Protein AF-A0AB39HQ07-F1 (afdb_monomer_lite)

Secondary structure (DSSP, 8-state):
--HHHHHHHHHHHHHTT-----------EEHHHHHHHHHHHHHHH-TT-EEEEEEE----SS---TTSEES-EEEEEE-TTSS-B-

Organism: NCBI:txid3231488

Foldseek 3Di:
DPVVVVVVVVVVVVVVVPPPPPPPQQPWDAQVRVCVVVVVVQCVVPVQKDWDDKDAPDPDPDDDCPVRTGRGIDTKIAHPPDPGID

Structure (mmCIF, N/CA/C/O backbone):
data_AF-A0AB39HQ07-F1
#
_entry.id   AF-A0AB39HQ07-F1
#
loop_
_atom_site.group_PDB
_atom_site.id
_atom_site.type_symbol
_atom_site.label_atom_id
_atom_site.label_alt_id
_atom_site.label_comp_id
_atom_site.label_asym_id
_atom_site.label_entity_id
_atom_site.label_seq_id
_atom_site.pdbx_PDB_ins_code
_atom_site.Cartn_x
_atom_site.Cartn_y
_atom_site.Cartn_z
_atom_site.occupancy
_atom_site.B_iso_or_equiv
_atom_site.auth_seq_id
_atom_site.auth_comp_id
_atom_site.auth_asym_id
_atom_site.auth_atom_id
_atom_site.pdbx_PDB_model_num
ATOM 1 N N . MET A 1 1 ? -11.307 56.885 -3.855 1.00 54.38 1 MET A N 1
ATOM 2 C CA . MET A 1 1 ? -9.969 56.249 -3.778 1.00 54.38 1 MET A CA 1
ATOM 3 C C . MET A 1 1 ? -9.955 54.868 -3.089 1.00 54.38 1 MET A C 1
ATOM 5 O O . MET A 1 1 ? -8.906 54.441 -2.646 1.00 54.38 1 MET A O 1
ATOM 9 N N . LYS A 1 2 ? -11.077 54.123 -3.007 1.00 49.97 2 LYS A N 1
ATOM 10 C CA . LYS A 1 2 ? -11.105 52.736 -2.471 1.00 49.97 2 LYS A CA 1
ATOM 11 C C . LYS A 1 2 ? -11.389 51.658 -3.533 1.00 49.97 2 LYS A C 1
ATOM 13 O O . LYS A 1 2 ? -11.095 50.494 -3.315 1.00 49.97 2 LYS A O 1
ATOM 18 N N . LYS A 1 3 ? -11.917 52.049 -4.701 1.00 46.81 3 LYS A N 1
ATOM 19 C CA . LYS A 1 3 ? -12.315 51.124 -5.781 1.00 46.81 3 LYS A CA 1
ATOM 20 C C . LYS A 1 3 ? -11.144 50.644 -6.659 1.00 46.81 3 LYS A C 1
ATOM 22 O O . LYS A 1 3 ? -11.228 49.566 -7.226 1.00 46.81 3 LYS A O 1
ATOM 27 N N . ILE A 1 4 ? -10.043 51.402 -6.717 1.00 56.03 4 ILE A N 1
ATOM 28 C CA . ILE A 1 4 ? -8.839 51.054 -7.501 1.00 56.03 4 ILE A CA 1
ATOM 29 C C . ILE A 1 4 ? -8.051 49.896 -6.865 1.00 56.03 4 ILE A C 1
ATOM 31 O O . ILE A 1 4 ? -7.563 49.026 -7.580 1.00 56.03 4 ILE A O 1
ATOM 35 N N . TYR A 1 5 ? -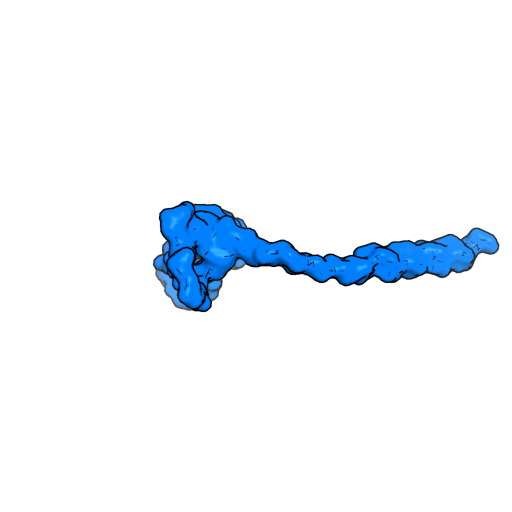8.005 49.818 -5.531 1.00 56.19 5 TYR A N 1
ATOM 36 C CA . TYR A 1 5 ? -7.327 48.723 -4.825 1.00 56.19 5 TYR A CA 1
ATOM 37 C C . TYR A 1 5 ? -8.011 47.365 -5.030 1.00 56.19 5 TYR A C 1
ATOM 39 O O . TYR A 1 5 ? -7.337 46.344 -5.102 1.00 56.19 5 TYR A O 1
ATOM 47 N N . ILE A 1 6 ? -9.338 47.351 -5.187 1.00 59.25 6 ILE A N 1
ATOM 48 C CA . ILE A 1 6 ? -10.107 46.116 -5.408 1.00 59.25 6 ILE A CA 1
ATOM 49 C C . ILE A 1 6 ? -9.814 45.538 -6.800 1.00 59.25 6 ILE A C 1
ATOM 51 O O . ILE A 1 6 ? -9.632 44.331 -6.937 1.00 59.25 6 ILE A O 1
ATOM 55 N N . LEU A 1 7 ? -9.695 46.397 -7.820 1.00 56.25 7 LEU A N 1
ATOM 56 C CA . LEU A 1 7 ? -9.352 45.968 -9.180 1.00 56.25 7 LEU A CA 1
ATOM 57 C C . LEU A 1 7 ? -7.899 45.464 -9.270 1.00 56.25 7 LEU A C 1
ATOM 59 O O . LEU A 1 7 ? -7.626 44.476 -9.942 1.00 56.25 7 LEU A O 1
ATOM 63 N N . SER A 1 8 ? -6.980 46.100 -8.535 1.00 56.25 8 SER A N 1
ATOM 64 C CA . SER A 1 8 ? -5.580 45.667 -8.419 1.00 56.25 8 SER A CA 1
ATOM 65 C C . SER A 1 8 ? -5.430 44.305 -7.727 1.00 56.25 8 SER A C 1
ATOM 67 O O . SER A 1 8 ? -4.592 43.507 -8.144 1.00 56.25 8 SER A O 1
ATOM 69 N N . PHE A 1 9 ? -6.247 44.011 -6.712 1.00 57.41 9 PHE A N 1
ATOM 70 C CA . PHE A 1 9 ? -6.189 42.743 -5.979 1.00 57.41 9 PHE A CA 1
ATOM 71 C C . PHE A 1 9 ? -6.704 41.556 -6.814 1.00 57.41 9 PHE A C 1
ATOM 73 O O . PHE A 1 9 ? -6.154 40.459 -6.748 1.00 57.41 9 PHE A O 1
ATOM 80 N N . LEU A 1 10 ? -7.712 41.792 -7.661 1.00 56.78 10 LEU A 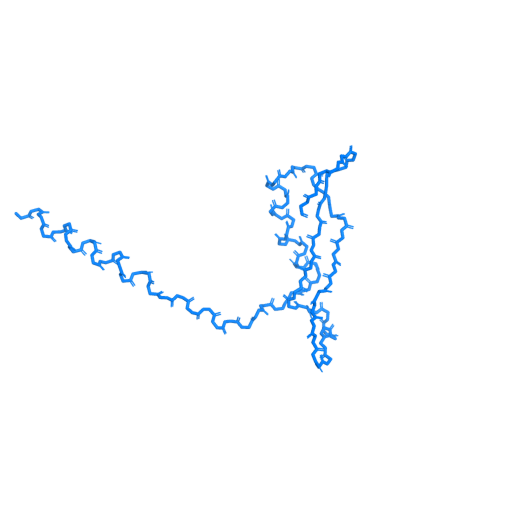N 1
ATOM 81 C CA . LEU A 1 10 ? -8.271 40.799 -8.588 1.00 56.78 10 LEU A CA 1
ATOM 82 C C . LEU A 1 10 ? -7.308 40.423 -9.724 1.00 56.78 10 LEU A C 1
ATOM 84 O O . LEU A 1 10 ? -7.274 39.276 -10.150 1.00 56.78 10 LEU A O 1
ATOM 88 N N . ILE A 1 11 ? -6.484 41.360 -10.194 1.00 59.22 11 ILE A N 1
ATOM 89 C CA . ILE A 1 11 ? -5.476 41.075 -11.229 1.00 59.22 11 ILE A CA 1
ATOM 90 C C . ILE A 1 11 ? -4.305 40.266 -10.644 1.00 59.22 11 ILE A C 1
ATOM 92 O O . ILE A 1 11 ? -3.749 39.404 -11.321 1.00 59.22 11 ILE A O 1
ATOM 96 N N . PHE A 1 12 ? -3.965 40.479 -9.368 1.00 54.78 12 PHE A N 1
ATOM 97 C CA . PHE A 1 12 ? -2.914 39.718 -8.688 1.00 54.78 12 PHE A CA 1
ATOM 98 C C . PHE A 1 12 ? -3.321 38.258 -8.414 1.00 54.78 12 PHE A C 1
ATOM 100 O O . PHE A 1 12 ? -2.485 37.362 -8.521 1.00 54.78 12 PHE A O 1
ATOM 107 N N . SER A 1 13 ? -4.605 37.985 -8.140 1.00 56.09 13 SER A N 1
ATOM 108 C CA . SER A 1 13 ? -5.098 36.607 -7.970 1.00 56.09 13 SER A CA 1
ATOM 109 C C . SER A 1 13 ? -5.156 35.815 -9.285 1.00 56.09 13 SER A C 1
ATOM 111 O O . SER A 1 13 ? -4.936 34.604 -9.280 1.00 56.09 13 SER A O 1
ATOM 113 N N . LEU A 1 14 ? -5.377 36.489 -10.417 1.00 54.38 14 LEU A N 1
ATOM 114 C CA . LEU A 1 14 ? -5.380 35.888 -11.759 1.00 54.38 14 LEU A CA 1
ATOM 115 C C . LEU A 1 14 ? -3.975 35.557 -12.299 1.00 54.38 14 LEU A C 1
ATOM 117 O O . LEU A 1 14 ? -3.852 34.721 -13.187 1.00 54.38 14 LEU A O 1
ATOM 121 N N . LEU A 1 15 ? -2.908 36.157 -11.756 1.00 54.25 15 LEU A N 1
ATOM 122 C CA . LEU A 1 15 ? -1.520 35.851 -12.146 1.00 54.25 15 LEU A CA 1
ATOM 123 C C . LEU A 1 15 ? -0.907 34.673 -11.366 1.00 54.25 15 LEU A C 1
ATOM 125 O O . LEU A 1 15 ? 0.065 34.076 -11.821 1.00 54.25 15 LEU A O 1
ATOM 129 N N . LEU A 1 16 ? -1.485 34.295 -10.220 1.00 55.41 16 LEU A N 1
ATOM 130 C CA . LEU A 1 16 ? -1.046 33.145 -9.410 1.00 55.41 16 LEU A CA 1
ATOM 131 C C . LEU A 1 16 ? -1.615 31.800 -9.883 1.00 55.41 16 LEU A C 1
ATOM 133 O O . LEU A 1 16 ? -1.196 30.754 -9.400 1.00 55.41 16 LEU A O 1
ATOM 137 N N . THR A 1 17 ? -2.534 31.812 -10.848 1.00 56.62 17 THR A N 1
ATOM 138 C CA . THR A 1 17 ? -3.037 30.602 -11.522 1.00 56.62 17 THR A CA 1
ATOM 139 C C . THR A 1 17 ? -2.228 30.240 -12.770 1.00 56.62 17 THR A C 1
ATOM 141 O O . THR A 1 17 ? -2.641 29.370 -13.535 1.00 56.62 17 THR A O 1
ATOM 144 N N . GLY A 1 18 ? -1.053 30.865 -12.957 1.00 53.12 18 GLY A N 1
ATOM 145 C CA . GLY A 1 18 ? -0.061 30.467 -13.954 1.00 53.12 18 GLY A CA 1
ATOM 146 C C . GLY A 1 18 ? 0.147 28.955 -13.915 1.00 53.12 18 GLY A C 1
ATOM 147 O O . GLY A 1 18 ? 0.536 28.397 -12.891 1.00 53.12 18 GLY A O 1
ATOM 148 N N . CYS A 1 19 ? -0.205 28.311 -15.025 1.00 55.12 19 CYS A N 1
ATOM 149 C CA . CYS A 1 19 ? -0.298 26.870 -15.173 1.00 55.12 19 CYS A CA 1
ATOM 150 C C . CYS A 1 19 ? 0.974 26.191 -14.658 1.00 55.12 19 CYS A C 1
ATOM 152 O O . CYS A 1 19 ? 2.048 26.337 -15.241 1.00 55.12 19 CYS A O 1
ATOM 154 N N . LEU A 1 20 ? 0.844 25.433 -13.570 1.00 48.06 20 LEU A N 1
ATOM 155 C CA . LEU A 1 20 ? 1.897 24.546 -13.103 1.00 48.06 20 LEU A CA 1
ATOM 156 C C . LEU A 1 20 ? 1.900 23.327 -14.031 1.00 48.06 20 LEU A C 1
ATOM 158 O O . LEU A 1 20 ? 1.315 22.289 -13.725 1.00 48.06 20 LEU A O 1
ATOM 162 N N . GLU A 1 21 ? 2.497 23.475 -15.211 1.00 50.94 21 GLU A N 1
ATOM 163 C CA . GLU A 1 21 ? 2.748 22.352 -16.105 1.00 50.94 21 GLU A CA 1
ATOM 164 C C . GLU A 1 21 ? 3.840 21.497 -15.455 1.00 50.94 21 GLU A C 1
ATOM 166 O O . GLU A 1 21 ? 5.043 21.735 -15.569 1.00 50.94 21 GLU A O 1
ATOM 171 N N . ASN A 1 22 ? 3.392 20.554 -14.629 1.00 50.94 22 ASN A N 1
ATOM 172 C CA . ASN A 1 22 ? 4.249 19.715 -13.815 1.00 50.94 22 ASN A CA 1
ATOM 173 C C . ASN A 1 22 ? 4.850 18.629 -14.720 1.00 50.94 22 ASN A C 1
ATOM 175 O O . ASN A 1 22 ? 4.473 17.464 -14.653 1.00 50.94 22 ASN A O 1
ATOM 179 N N . ASN A 1 23 ? 5.814 19.007 -15.563 1.00 47.94 23 ASN A N 1
ATOM 180 C CA . ASN A 1 23 ? 6.635 18.096 -16.375 1.00 47.94 23 ASN A CA 1
ATOM 181 C C . ASN A 1 23 ? 7.620 17.283 -15.512 1.00 47.94 23 ASN A C 1
ATOM 183 O O . ASN A 1 23 ? 8.699 16.895 -15.961 1.00 47.94 23 ASN A O 1
ATOM 187 N N . ASN A 1 24 ? 7.276 17.037 -14.246 1.00 53.59 24 ASN A N 1
ATOM 188 C CA . ASN A 1 24 ? 8.035 16.151 -13.393 1.00 53.59 24 ASN A CA 1
ATOM 189 C C . ASN A 1 24 ? 7.734 14.717 -13.834 1.00 53.59 24 ASN A C 1
ATOM 191 O O . ASN A 1 24 ? 6.577 14.296 -13.744 1.00 53.59 24 ASN A O 1
ATOM 195 N N . PRO A 1 25 ? 8.736 13.940 -14.289 1.00 59.28 25 PRO A N 1
ATOM 196 C CA . PRO A 1 25 ? 8.527 12.513 -14.478 1.00 59.28 25 PRO A CA 1
ATOM 197 C C . PRO A 1 25 ? 7.967 11.957 -13.170 1.00 59.28 25 PRO A C 1
ATOM 199 O O . PRO A 1 25 ? 8.494 12.287 -12.103 1.00 59.28 25 PRO A O 1
ATOM 202 N N . ALA A 1 26 ? 6.883 11.173 -13.252 1.00 68.25 26 ALA A N 1
ATOM 203 C CA . ALA A 1 26 ? 6.220 10.598 -12.085 1.00 68.25 26 ALA A CA 1
ATOM 204 C C . ALA A 1 26 ? 7.284 10.089 -11.105 1.00 68.25 26 ALA A C 1
ATOM 206 O O . ALA A 1 26 ? 8.093 9.217 -11.446 1.00 68.25 26 ALA A O 1
ATOM 207 N N . LYS A 1 27 ? 7.361 10.723 -9.929 1.00 83.25 27 LYS A N 1
ATOM 208 C CA . LYS A 1 27 ? 8.427 10.475 -8.959 1.00 83.25 27 LYS A CA 1
ATOM 209 C C . LYS A 1 27 ? 8.382 9.000 -8.577 1.00 83.25 27 LYS A C 1
ATOM 211 O O . LYS A 1 27 ? 7.430 8.561 -7.945 1.00 83.25 27 LYS A O 1
ATOM 216 N N . SER A 1 28 ? 9.412 8.238 -8.943 1.00 91.12 28 SER A N 1
ATOM 217 C CA . SER A 1 28 ? 9.447 6.809 -8.636 1.00 91.12 28 SER A CA 1
ATOM 218 C C . SER A 1 28 ? 9.644 6.588 -7.136 1.00 91.12 28 SER A C 1
ATOM 220 O O . SER A 1 28 ? 10.613 7.102 -6.560 1.00 91.12 28 SER A O 1
ATOM 222 N N . LEU A 1 29 ? 8.774 5.794 -6.522 1.00 94.31 29 LEU A N 1
ATOM 223 C CA . LEU A 1 29 ? 8.788 5.484 -5.094 1.00 94.31 29 LEU A CA 1
ATOM 224 C C . LEU A 1 29 ? 9.125 4.015 -4.865 1.00 94.31 29 LEU A C 1
ATOM 226 O O . LEU A 1 29 ? 8.776 3.155 -5.677 1.00 94.31 29 LEU A O 1
ATOM 230 N N . THR A 1 30 ? 9.772 3.716 -3.739 1.00 95.88 30 THR A N 1
ATOM 231 C CA . THR A 1 30 ? 9.801 2.334 -3.241 1.00 95.88 30 THR A CA 1
ATOM 232 C C . THR A 1 30 ? 8.410 1.927 -2.760 1.00 95.88 30 THR A C 1
ATOM 234 O O . THR A 1 30 ? 7.609 2.786 -2.385 1.00 95.88 30 THR A O 1
ATOM 237 N N . LEU A 1 31 ? 8.146 0.620 -2.690 1.00 95.94 31 LEU A N 1
ATOM 238 C CA . LEU A 1 31 ? 6.894 0.086 -2.145 1.00 95.94 31 LEU A CA 1
ATOM 239 C C . LEU A 1 31 ? 6.574 0.671 -0.759 1.00 95.94 31 LEU A C 1
ATOM 241 O O . LEU A 1 31 ? 5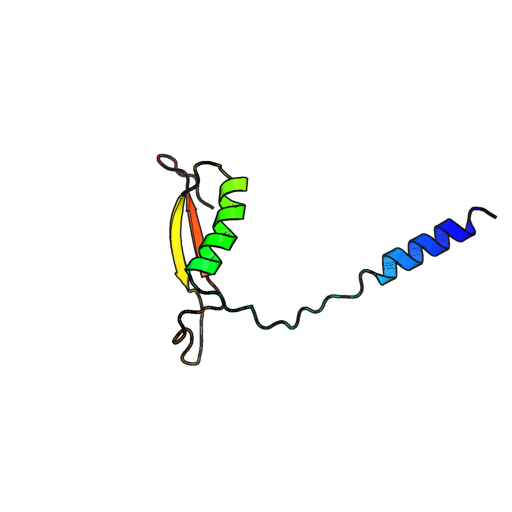.475 1.156 -0.522 1.00 95.94 31 LEU A O 1
ATOM 245 N N . LYS A 1 32 ? 7.570 0.724 0.136 1.00 97.19 32 LYS A N 1
ATOM 246 C CA . LYS A 1 32 ? 7.417 1.293 1.484 1.00 97.19 32 LYS A CA 1
ATOM 247 C C . LYS A 1 32 ? 7.039 2.776 1.459 1.00 97.19 32 LYS A C 1
ATOM 249 O O . LYS A 1 32 ? 6.198 3.203 2.239 1.00 97.19 32 LYS A O 1
ATOM 254 N N . GLN A 1 33 ? 7.666 3.569 0.588 1.00 96.75 33 GLN A N 1
ATOM 255 C CA . GLN A 1 33 ? 7.333 4.990 0.459 1.00 96.75 33 GLN A CA 1
ATOM 256 C C . GLN A 1 33 ? 5.910 5.184 -0.065 1.00 96.75 33 GLN A C 1
ATOM 258 O O . GLN A 1 33 ? 5.200 6.050 0.436 1.00 96.75 33 GLN A O 1
ATOM 263 N N . ALA A 1 34 ? 5.501 4.371 -1.038 1.00 96.56 34 ALA A N 1
ATOM 264 C CA . ALA A 1 34 ? 4.163 4.429 -1.602 1.00 96.56 34 ALA A CA 1
ATOM 265 C C . ALA A 1 34 ? 3.098 4.005 -0.573 1.00 96.56 34 ALA A C 1
ATOM 267 O O . ALA A 1 34 ? 2.122 4.724 -0.394 1.00 96.56 34 ALA A O 1
ATOM 268 N N . ILE A 1 35 ? 3.334 2.925 0.186 1.00 98.06 35 ILE A N 1
ATOM 269 C CA . ILE A 1 35 ? 2.452 2.495 1.287 1.00 98.06 35 ILE A CA 1
ATOM 270 C C . ILE A 1 35 ? 2.341 3.587 2.343 1.00 98.06 35 ILE A C 1
ATOM 272 O O . ILE A 1 35 ? 1.237 3.909 2.753 1.00 98.06 35 ILE A O 1
ATOM 276 N N . ASN A 1 36 ? 3.454 4.186 2.771 1.00 97.50 36 ASN A N 1
ATOM 277 C CA . ASN A 1 36 ? 3.418 5.238 3.788 1.00 97.50 36 ASN A CA 1
ATOM 278 C C . ASN A 1 36 ? 2.603 6.456 3.334 1.00 97.50 36 ASN A C 1
ATOM 280 O O . ASN A 1 36 ? 1.894 7.041 4.147 1.00 97.50 36 ASN A O 1
ATOM 284 N N . LEU A 1 37 ? 2.713 6.823 2.053 1.00 95.75 37 LEU A N 1
ATOM 285 C CA . LEU A 1 37 ? 1.945 7.916 1.465 1.00 95.75 37 LEU A CA 1
ATOM 286 C C . LEU A 1 37 ? 0.451 7.576 1.379 1.00 95.75 37 LEU A C 1
ATOM 288 O O . LEU A 1 37 ? -0.379 8.386 1.759 1.00 95.75 37 LEU A O 1
ATOM 292 N N . ALA A 1 38 ? 0.097 6.377 0.917 1.00 96.88 38 ALA A N 1
ATOM 293 C CA . ALA A 1 38 ? -1.302 5.959 0.840 1.00 96.88 38 ALA A CA 1
ATOM 294 C C . ALA A 1 38 ? -1.919 5.721 2.233 1.00 96.88 38 ALA A C 1
ATOM 296 O O . ALA A 1 38 ? -3.098 5.980 2.444 1.00 96.88 38 ALA A O 1
ATOM 297 N N . ASN A 1 39 ? -1.115 5.293 3.211 1.00 97.75 39 ASN A N 1
ATOM 298 C CA . ASN A 1 39 ? -1.558 5.029 4.576 1.00 97.75 39 ASN A CA 1
ATOM 299 C C . ASN A 1 39 ? -2.037 6.297 5.291 1.00 97.75 39 ASN A C 1
ATOM 301 O O . ASN A 1 39 ? -2.964 6.213 6.090 1.00 97.75 39 ASN A O 1
ATOM 305 N N . SER A 1 40 ? -1.437 7.468 5.031 1.00 96.31 40 SER A N 1
ATOM 306 C CA . SER A 1 40 ? -1.943 8.712 5.627 1.00 96.31 40 SER A CA 1
ATOM 307 C C . SER A 1 40 ? -3.363 9.021 5.161 1.00 96.31 40 SER A C 1
ATOM 309 O O . SER A 1 40 ? -4.202 9.358 5.989 1.00 96.31 40 SER A O 1
ATOM 311 N N . GLU A 1 41 ? -3.651 8.832 3.872 1.00 96.94 41 GLU A N 1
ATOM 312 C CA . GLU A 1 41 ? -4.994 9.034 3.313 1.00 96.94 41 GLU A CA 1
ATOM 313 C C . GLU A 1 41 ? -5.976 7.960 3.798 1.00 96.94 41 GLU A C 1
ATOM 315 O O . GLU A 1 41 ? -7.084 8.277 4.227 1.00 96.94 41 GLU A O 1
ATOM 320 N N . ALA A 1 42 ? -5.552 6.693 3.826 1.00 97.88 42 ALA A N 1
ATOM 321 C CA . ALA A 1 42 ? -6.385 5.591 4.298 1.00 97.88 42 ALA A CA 1
ATOM 322 C C . ALA A 1 42 ? -6.807 5.761 5.768 1.00 97.88 42 ALA A C 1
ATOM 324 O O . ALA A 1 42 ? -7.939 5.443 6.115 1.00 97.88 42 ALA A O 1
ATOM 325 N N . LEU A 1 43 ? -5.932 6.299 6.627 1.00 97.62 43 LEU A N 1
ATOM 326 C CA . LEU A 1 43 ? -6.258 6.575 8.032 1.00 97.62 43 LEU A CA 1
ATOM 327 C C . LEU A 1 43 ? -7.166 7.798 8.222 1.00 97.62 43 LEU A C 1
ATOM 329 O O . LEU A 1 43 ? -7.880 7.863 9.223 1.00 97.62 43 LEU A O 1
ATOM 333 N N . ILE A 1 44 ? -7.155 8.752 7.284 1.00 97.50 44 ILE A N 1
ATOM 334 C CA . ILE A 1 44 ? -8.140 9.845 7.241 1.00 97.50 44 ILE A CA 1
ATOM 335 C C . ILE A 1 44 ? -9.505 9.288 6.832 1.00 97.50 44 ILE A C 1
ATOM 337 O O . ILE A 1 44 ? -10.517 9.658 7.425 1.00 97.50 44 ILE A O 1
ATOM 341 N N . TRP A 1 45 ? -9.529 8.386 5.849 1.00 97.62 45 TRP A N 1
ATOM 342 C CA . TRP A 1 45 ? -10.743 7.704 5.411 1.00 97.62 45 TRP A CA 1
ATOM 343 C C . TRP A 1 45 ? -11.339 6.813 6.513 1.00 97.62 45 TRP A C 1
ATOM 345 O O . TRP A 1 45 ? -12.530 6.924 6.801 1.00 97.62 45 TRP A O 1
ATOM 355 N N . HIS A 1 46 ? -10.529 5.968 7.161 1.00 97.88 46 HIS A N 1
ATOM 356 C CA . HIS A 1 46 ? -10.961 5.118 8.269 1.00 97.88 46 HIS A CA 1
ATOM 357 C C . HIS A 1 46 ? -9.808 4.790 9.233 1.00 97.88 46 HIS A C 1
ATOM 359 O O . HIS A 1 46 ? -8.796 4.206 8.849 1.00 97.88 46 HIS A O 1
ATOM 365 N N . GLN A 1 47 ? -9.973 5.080 10.528 1.00 97.44 47 GLN A N 1
ATOM 366 C CA . GLN A 1 47 ? -8.894 4.927 11.524 1.00 97.44 47 GLN A CA 1
ATOM 367 C C . GLN A 1 47 ? -8.399 3.481 11.699 1.00 97.44 47 GLN A C 1
ATOM 369 O O . GLN A 1 47 ? -7.238 3.247 12.040 1.00 97.44 47 GLN A O 1
ATOM 374 N N . GLU A 1 48 ? -9.267 2.499 11.458 1.00 97.88 48 GLU A N 1
ATOM 375 C CA . GLU A 1 48 ? -8.909 1.078 11.529 1.00 97.88 48 GLU A CA 1
ATOM 376 C C . GLU A 1 48 ? -8.412 0.497 10.200 1.00 97.88 48 GLU A C 1
ATOM 378 O O . GLU A 1 48 ? -8.186 -0.709 10.124 1.00 97.88 48 GLU A O 1
ATOM 383 N N . ALA A 1 49 ? -8.227 1.317 9.159 1.00 98.25 49 ALA A N 1
ATOM 384 C CA . ALA A 1 49 ? -7.737 0.843 7.871 1.00 98.25 49 ALA A CA 1
ATOM 385 C C . ALA A 1 49 ? -6.410 0.076 8.019 1.00 98.25 49 ALA A C 1
ATOM 387 O O . ALA A 1 49 ? -5.513 0.432 8.799 1.00 98.25 49 ALA A O 1
ATOM 388 N N . ARG A 1 50 ? -6.292 -1.017 7.264 1.00 98.00 50 ARG A N 1
ATOM 389 C CA . ARG A 1 50 ? -5.105 -1.871 7.182 1.00 98.00 50 ARG A CA 1
ATOM 390 C C . ARG A 1 50 ? -4.776 -2.142 5.724 1.00 98.00 50 ARG A C 1
ATOM 392 O O . ARG A 1 50 ? -5.672 -2.270 4.896 1.00 98.00 50 ARG A O 1
ATOM 399 N N . LEU A 1 51 ? -3.482 -2.226 5.427 1.00 98.12 51 LEU A N 1
ATOM 400 C CA . LEU A 1 51 ? -3.000 -2.579 4.097 1.00 98.12 51 LEU A CA 1
ATOM 401 C C . LEU A 1 51 ? -3.486 -3.987 3.726 1.00 98.12 51 LEU A C 1
ATOM 403 O O . LEU A 1 51 ? -3.276 -4.923 4.499 1.00 98.12 51 LEU A O 1
ATOM 407 N N . LEU A 1 52 ? -4.093 -4.124 2.548 1.00 97.19 52 LEU A N 1
ATOM 408 C CA . LEU A 1 52 ? -4.544 -5.402 1.995 1.00 97.19 52 LEU A CA 1
ATOM 409 C C . LEU A 1 52 ? -3.663 -5.859 0.835 1.00 97.19 52 LEU A C 1
ATOM 411 O O . LEU A 1 52 ? -3.212 -7.001 0.827 1.00 97.19 52 LEU A O 1
ATOM 415 N N . ASP A 1 53 ? -3.408 -4.966 -0.120 1.00 97.69 53 ASP A N 1
ATOM 416 C CA . ASP A 1 53 ? -2.587 -5.252 -1.295 1.00 97.69 53 ASP A CA 1
ATOM 417 C C . ASP A 1 53 ? -1.729 -4.046 -1.679 1.00 97.69 53 ASP A C 1
ATOM 419 O O . ASP A 1 53 ? -2.088 -2.892 -1.428 1.00 97.69 53 ASP A O 1
ATOM 423 N N . ALA A 1 54 ? -0.582 -4.320 -2.294 1.00 96.94 54 ALA A N 1
ATOM 424 C CA . ALA A 1 54 ? 0.256 -3.299 -2.894 1.00 96.94 54 ALA A CA 1
ATOM 425 C C . ALA A 1 54 ? 1.032 -3.878 -4.082 1.00 96.94 54 ALA A C 1
ATOM 427 O O . ALA A 1 54 ? 2.014 -4.609 -3.923 1.00 96.94 54 ALA A O 1
ATOM 428 N N . THR A 1 55 ? 0.611 -3.510 -5.286 1.00 95.62 55 THR A N 1
ATOM 429 C CA . THR A 1 55 ? 1.123 -4.045 -6.548 1.00 95.62 55 THR A CA 1
ATOM 430 C C . THR A 1 55 ? 1.612 -2.928 -7.461 1.00 95.62 55 THR A C 1
ATOM 432 O O . THR A 1 55 ? 1.066 -1.828 -7.495 1.00 95.62 55 THR A O 1
ATOM 435 N N . SER A 1 56 ? 2.693 -3.173 -8.204 1.00 92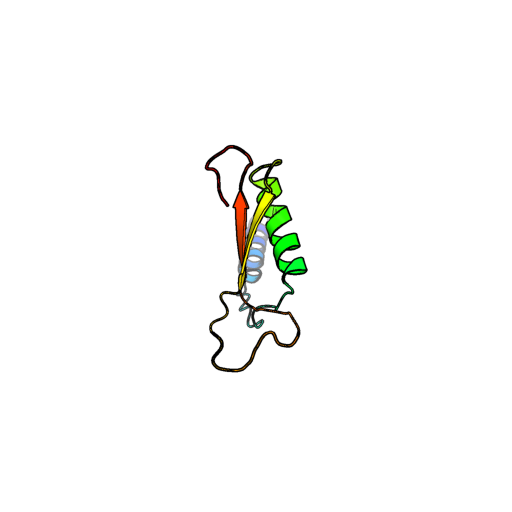.94 56 SER A N 1
ATOM 436 C CA . SER A 1 56 ? 3.117 -2.227 -9.239 1.00 92.94 56 SER A CA 1
ATOM 437 C C . SER A 1 56 ? 2.288 -2.440 -10.496 1.00 92.94 56 SER A C 1
ATOM 439 O O . SER A 1 56 ? 2.099 -3.576 -10.922 1.00 92.94 56 SER A O 1
ATOM 441 N N . VAL A 1 57 ? 1.851 -1.341 -11.108 1.00 90.81 57 VAL A N 1
ATOM 442 C CA . VAL A 1 57 ? 1.114 -1.344 -12.384 1.00 90.81 57 VAL A CA 1
ATOM 443 C C . VAL A 1 57 ? 1.919 -0.680 -13.505 1.00 90.81 57 VAL A C 1
ATOM 445 O O . VAL A 1 57 ? 1.369 -0.247 -14.516 1.00 90.81 57 VAL A O 1
ATOM 448 N N . ASP A 1 58 ? 3.240 -0.586 -13.322 1.00 87.12 58 ASP A N 1
ATOM 449 C CA . ASP A 1 58 ? 4.162 -0.088 -14.339 1.00 87.12 58 ASP A CA 1
ATOM 450 C C . ASP A 1 58 ? 4.057 -0.953 -15.609 1.00 87.12 58 ASP A C 1
ATOM 452 O O . ASP A 1 58 ? 4.304 -2.158 -15.578 1.00 87.12 58 ASP A O 1
ATOM 456 N N . ASN A 1 59 ? 3.738 -0.328 -16.744 1.00 84.88 59 ASN A N 1
ATOM 457 C CA . ASN A 1 59 ? 3.715 -0.977 -18.057 1.00 84.88 59 ASN A CA 1
ATOM 458 C C . ASN A 1 59 ? 4.943 -0.563 -18.879 1.00 84.88 59 ASN A C 1
ATOM 460 O O . ASN A 1 59 ? 4.860 0.174 -19.868 1.00 84.88 59 ASN A O 1
ATOM 464 N N . ASP A 1 60 ? 6.114 -0.980 -18.408 1.00 82.25 60 ASP A N 1
ATOM 465 C CA . ASP A 1 60 ? 7.377 -0.463 -18.912 1.00 82.25 60 ASP A CA 1
ATOM 466 C C . ASP A 1 60 ? 7.913 -1.283 -20.087 1.00 82.25 60 ASP A C 1
ATOM 468 O O . ASP A 1 60 ? 8.202 -2.469 -19.974 1.00 82.25 60 ASP A O 1
ATOM 472 N N . LYS A 1 61 ? 8.137 -0.613 -21.226 1.00 81.38 61 LYS A N 1
ATOM 473 C CA . LYS A 1 61 ? 8.770 -1.214 -22.419 1.00 81.38 61 LYS A CA 1
ATOM 474 C C . LYS A 1 61 ? 10.251 -1.568 -22.217 1.00 81.38 61 LYS A C 1
ATOM 476 O O . LYS A 1 61 ? 10.834 -2.266 -23.041 1.00 81.38 61 LYS A O 1
ATOM 481 N N . LYS A 1 62 ? 10.885 -1.031 -21.172 1.00 82.38 62 LYS A N 1
ATOM 482 C CA . LYS A 1 62 ? 12.286 -1.276 -20.794 1.00 82.38 62 LYS A CA 1
ATOM 483 C C . LYS A 1 62 ? 12.322 -1.838 -19.378 1.00 82.38 62 LYS A C 1
ATOM 485 O O . LYS A 1 62 ? 11.426 -1.551 -18.591 1.00 82.38 62 LYS A O 1
ATOM 490 N N . ILE A 1 63 ? 13.383 -2.572 -19.041 1.00 76.25 63 ILE A N 1
ATOM 491 C CA . ILE A 1 63 ? 13.594 -3.068 -17.676 1.00 76.25 63 ILE A CA 1
ATOM 492 C C . ILE A 1 63 ? 13.572 -1.880 -16.708 1.00 76.25 63 ILE A C 1
ATOM 494 O O . ILE A 1 63 ? 14.367 -0.947 -16.828 1.00 76.25 63 ILE A O 1
ATOM 498 N N . ALA A 1 64 ? 12.652 -1.934 -15.753 1.00 79.94 64 ALA A N 1
ATOM 499 C CA . ALA A 1 64 ? 12.437 -0.909 -14.749 1.00 79.94 64 ALA A CA 1
ATOM 500 C C . ALA A 1 64 ? 12.183 -1.550 -13.384 1.00 79.94 64 ALA A C 1
ATOM 502 O O . ALA A 1 64 ? 11.834 -2.728 -13.280 1.00 79.94 64 ALA A O 1
ATOM 503 N N . GLY A 1 65 ? 12.405 -0.773 -12.326 1.00 81.44 65 GLY A N 1
ATOM 504 C CA . GLY A 1 65 ? 12.274 -1.233 -10.946 1.00 81.44 65 GLY A CA 1
ATOM 505 C C . GLY A 1 65 ? 13.362 -2.185 -10.457 1.00 81.44 65 GLY A C 1
ATOM 506 O O . GLY A 1 65 ? 13.231 -2.725 -9.363 1.00 81.44 65 GLY A O 1
ATOM 507 N N . SER A 1 66 ? 14.466 -2.336 -11.196 1.00 85.25 66 SER A N 1
ATOM 508 C CA . SER A 1 66 ? 15.672 -3.039 -10.725 1.00 85.25 66 SER A CA 1
ATOM 509 C C . SER A 1 66 ? 16.293 -2.392 -9.481 1.00 85.25 66 SER A C 1
ATOM 511 O O . SER A 1 66 ? 16.968 -3.052 -8.702 1.00 85.25 66 SER A O 1
ATOM 513 N N . ASN A 1 67 ? 16.019 -1.107 -9.258 1.00 90.44 67 ASN A N 1
ATOM 514 C CA . ASN A 1 67 ? 16.393 -0.361 -8.059 1.00 90.44 67 ASN A CA 1
ATOM 515 C C . ASN A 1 67 ? 15.317 -0.401 -6.951 1.00 90.44 67 ASN A C 1
ATOM 517 O O . ASN A 1 67 ? 15.382 0.391 -6.010 1.00 90.44 67 ASN A O 1
ATOM 521 N N . GLY A 1 68 ? 14.292 -1.253 -7.083 1.00 90.31 68 GLY A N 1
ATOM 522 C CA . GLY A 1 68 ? 13.190 -1.375 -6.125 1.00 90.31 68 GLY A CA 1
ATOM 523 C C . GLY A 1 68 ? 12.197 -0.206 -6.123 1.00 90.31 68 GLY A C 1
ATOM 524 O O . GLY A 1 68 ? 11.366 -0.120 -5.217 1.00 90.31 68 GLY A O 1
ATOM 525 N N . LYS A 1 69 ? 12.272 0.707 -7.101 1.00 93.88 69 LYS A N 1
ATOM 526 C CA . LYS A 1 69 ? 11.363 1.854 -7.239 1.00 93.88 69 LYS A CA 1
ATOM 527 C C . LYS A 1 69 ? 10.476 1.714 -8.469 1.00 93.88 69 LYS A C 1
ATOM 529 O O . LYS A 1 69 ? 10.946 1.307 -9.525 1.00 93.88 69 LYS A O 1
ATOM 534 N N . ARG A 1 70 ? 9.212 2.106 -8.342 1.00 93.81 70 ARG A N 1
ATOM 535 C CA . ARG A 1 70 ? 8.208 2.064 -9.417 1.00 93.81 70 ARG A CA 1
ATOM 536 C C . ARG A 1 70 ? 7.521 3.412 -9.552 1.00 93.81 70 ARG A C 1
ATOM 538 O O . ARG A 1 70 ? 7.521 4.191 -8.594 1.00 93.81 70 ARG A O 1
ATOM 545 N N . ARG A 1 71 ? 6.998 3.713 -10.741 1.00 91.50 71 ARG A N 1
ATOM 546 C CA . ARG A 1 71 ? 6.279 4.974 -10.995 1.00 91.50 71 ARG A CA 1
ATOM 547 C C . ARG A 1 71 ? 4.836 4.890 -10.527 1.00 91.50 71 ARG A C 1
ATOM 549 O O . ARG A 1 71 ? 4.340 5.848 -9.943 1.00 91.50 71 ARG A O 1
ATOM 556 N N . TYR A 1 72 ? 4.207 3.744 -10.748 1.00 91.56 72 TYR A N 1
ATOM 557 C CA . TYR A 1 72 ? 2.805 3.519 -10.461 1.00 91.56 72 TYR A CA 1
ATOM 558 C C . TYR A 1 72 ? 2.637 2.313 -9.540 1.00 91.56 72 TYR A C 1
ATOM 560 O O . TYR A 1 72 ? 3.103 1.199 -9.814 1.00 91.56 72 TYR A O 1
ATOM 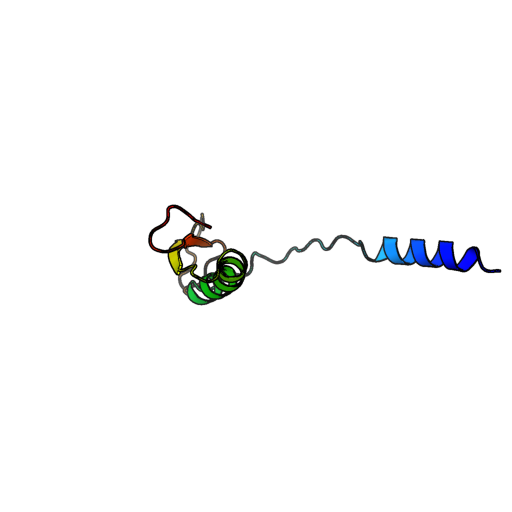568 N N . TRP A 1 73 ? 1.953 2.572 -8.431 1.00 94.50 73 TRP A N 1
ATOM 569 C CA . TRP A 1 73 ? 1.569 1.593 -7.428 1.00 94.50 73 TRP A CA 1
ATOM 570 C C . TRP A 1 73 ? 0.051 1.609 -7.305 1.00 94.50 73 TRP A C 1
ATOM 572 O O . TRP A 1 73 ? -0.540 2.676 -7.161 1.00 94.50 73 TRP A O 1
ATOM 582 N N . ASN A 1 74 ? -0.556 0.432 -7.350 1.00 96.06 74 ASN A N 1
ATOM 583 C CA . ASN A 1 74 ? -1.902 0.204 -6.865 1.00 96.06 74 ASN A CA 1
ATOM 584 C C . ASN A 1 74 ? -1.784 -0.255 -5.410 1.00 96.06 74 ASN A C 1
ATOM 586 O O . ASN A 1 74 ? -1.095 -1.238 -5.139 1.00 96.06 74 ASN A O 1
ATOM 590 N N . ILE A 1 75 ? -2.368 0.489 -4.474 1.00 97.94 75 ILE A N 1
ATOM 591 C CA . ILE A 1 75 ? -2.293 0.191 -3.041 1.00 97.94 75 ILE A CA 1
ATOM 592 C C . ILE A 1 75 ? -3.707 0.200 -2.508 1.00 97.94 75 ILE A C 1
ATOM 594 O O . ILE A 1 75 ? -4.396 1.204 -2.645 1.00 97.94 75 ILE A O 1
ATOM 598 N N . THR A 1 76 ? -4.102 -0.907 -1.897 1.00 98.12 76 THR A N 1
ATOM 599 C CA . THR A 1 76 ? -5.455 -1.108 -1.401 1.00 98.12 76 THR A CA 1
ATOM 600 C C . THR A 1 76 ? -5.427 -1.252 0.108 1.00 98.12 76 THR A C 1
ATOM 602 O O . THR A 1 76 ? -4.678 -2.069 0.657 1.00 98.12 76 THR A O 1
ATOM 605 N N . PHE A 1 77 ? -6.272 -0.479 0.777 1.00 98.50 77 PHE A N 1
ATOM 606 C CA . PHE A 1 77 ? -6.532 -0.594 2.206 1.00 98.50 77 PHE A CA 1
ATOM 607 C C . PHE A 1 77 ? -7.955 -1.086 2.435 1.00 98.50 77 PHE A C 1
ATOM 609 O O . PHE A 1 77 ? -8.838 -0.863 1.620 1.00 98.50 77 PHE A O 1
ATOM 616 N N . GLY A 1 78 ? -8.200 -1.739 3.563 1.00 98.06 78 GLY A N 1
ATOM 617 C CA . GLY A 1 78 ? -9.555 -2.094 3.966 1.00 98.06 78 GLY A CA 1
ATOM 618 C C . GLY A 1 78 ? -9.722 -2.121 5.470 1.00 98.06 78 GLY A C 1
ATOM 619 O O . GLY A 1 78 ? -8.745 -2.073 6.225 1.00 98.06 78 GLY A O 1
ATOM 620 N N . VAL A 1 79 ? -10.977 -2.182 5.902 1.00 98.06 79 VAL A N 1
ATOM 621 C CA . VAL A 1 79 ? -11.332 -2.214 7.321 1.00 98.06 79 VAL A CA 1
ATOM 622 C C . VAL A 1 79 ? -11.565 -3.666 7.746 1.00 98.06 79 VAL A C 1
ATOM 624 O O . VAL A 1 79 ? -12.406 -4.349 7.149 1.00 98.06 79 VAL A O 1
ATOM 627 N N . PRO A 1 80 ? -10.840 -4.172 8.760 1.00 96.88 80 PRO A N 1
ATOM 628 C CA . PRO A 1 80 ? -11.006 -5.541 9.234 1.00 96.88 80 PRO A CA 1
ATOM 629 C C . PRO A 1 80 ? -12.466 -5.888 9.547 1.00 96.8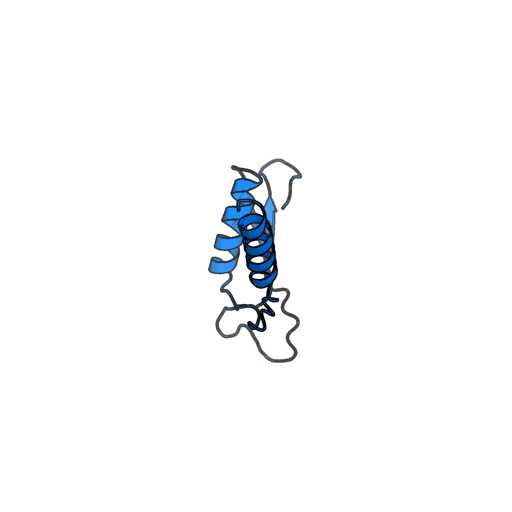8 80 PRO A C 1
ATOM 631 O O . PRO A 1 80 ? -13.186 -5.096 10.143 1.00 96.88 80 PRO A O 1
ATOM 634 N N . ASN A 1 81 ? -12.889 -7.102 9.185 1.00 96.06 81 ASN A N 1
ATOM 635 C CA . ASN A 1 81 ? -14.248 -7.620 9.415 1.00 96.06 81 ASN A CA 1
ATOM 636 C C . ASN A 1 81 ? -15.380 -6.861 8.693 1.00 96.06 81 ASN A C 1
ATOM 638 O O . ASN A 1 81 ? -16.548 -7.032 9.040 1.00 96.06 81 ASN A O 1
ATOM 642 N N . THR A 1 82 ? -15.062 -6.070 7.668 1.00 96.00 82 THR A N 1
ATOM 643 C CA . THR A 1 82 ? -16.050 -5.384 6.820 1.00 96.00 82 THR A CA 1
ATOM 644 C C . THR A 1 82 ? -15.833 -5.721 5.340 1.00 96.00 82 THR A C 1
ATOM 646 O O . THR A 1 82 ? -14.970 -6.530 4.993 1.00 96.00 82 THR A O 1
ATOM 649 N N . ARG A 1 83 ? -16.627 -5.109 4.453 1.00 95.31 83 ARG A N 1
ATOM 650 C CA . ARG A 1 83 ? -16.395 -5.118 2.998 1.00 95.31 83 ARG A CA 1
ATOM 651 C C . ARG A 1 83 ? -15.862 -3.774 2.491 1.00 95.31 83 ARG A C 1
ATOM 653 O O . ARG A 1 83 ? -15.873 -3.547 1.284 1.00 95.31 83 ARG A O 1
ATOM 660 N N . ASP A 1 84 ? -15.423 -2.904 3.395 1.00 95.50 84 ASP A N 1
ATOM 661 C CA . ASP A 1 84 ? -15.012 -1.545 3.066 1.00 95.50 84 ASP A CA 1
ATOM 662 C C . ASP A 1 84 ? -13.557 -1.544 2.592 1.00 95.50 84 ASP A C 1
ATOM 664 O O . ASP A 1 84 ? -12.667 -2.092 3.253 1.00 95.50 84 ASP A O 1
ATOM 668 N N . ILE A 1 85 ? -13.328 -0.927 1.431 1.00 95.31 85 ILE A N 1
ATOM 669 C CA . ILE A 1 85 ? -12.055 -0.920 0.705 1.00 95.31 85 ILE A CA 1
ATOM 670 C C . ILE A 1 85 ? -11.785 0.480 0.143 1.00 95.31 85 ILE A C 1
ATOM 672 O O . ILE A 1 85 ? -12.719 1.167 -0.275 1.00 95.31 85 ILE A O 1
ATOM 676 N N . PHE A 1 86 ? -10.509 0.857 0.120 1.00 88.88 86 PHE A N 1
ATOM 677 C CA . PHE A 1 86 ? -9.964 2.128 -0.356 1.00 88.88 86 PHE A CA 1
ATOM 678 C C . PHE A 1 86 ? -8.809 1.880 -1.324 1.00 88.88 86 PHE A C 1
ATOM 680 O O . PHE A 1 86 ? -7.944 1.028 -0.995 1.00 88.88 86 PHE A O 1
#

pLDDT: mean 81.91, std 18.54, range [46.81, 98.5]

Sequence (86 aa):
MKKIYILSFLIFSLLLTGCLENNNPAKSLTLKQAINLANSEALIWHQEARLLDATSVDNDKKIAGSNGKRRYWNITFGVPNTRDIF

Radius of gyration: 21.06 Å; chains: 1; bounding box: 33×64×34 Å